Protein AF-A0A9D4ENW2-F1 (afdb_monomer_lite)

Sequence (87 aa):
MTKMLVICTTFFLLATAPISTYFVVESYLRPGYEESGNYLALAKRDLIWAACYLFGLSNYCVNFYLYTA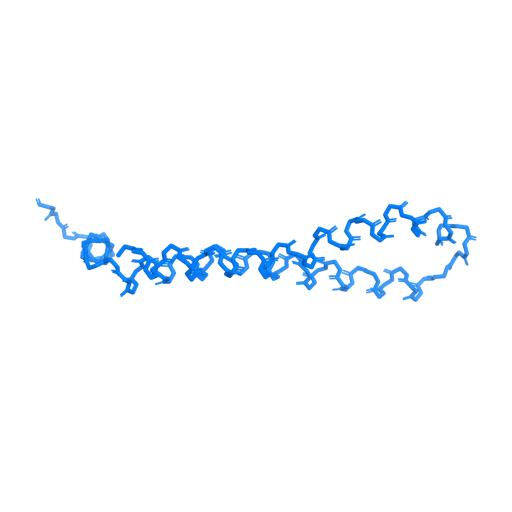TNDRFYKEFKALIHCQPR

Organism: Dreissena polymorpha (NCBI:txid45954)

Structure (mmCIF, N/CA/C/O backbone):
data_AF-A0A9D4ENW2-F1
#
_entry.id   AF-A0A9D4ENW2-F1
#
loop_
_atom_site.group_PDB
_atom_site.id
_atom_site.type_symbol
_atom_site.label_atom_id
_atom_site.label_alt_id
_atom_site.label_comp_id
_atom_site.label_asym_id
_atom_site.label_entity_id
_atom_site.label_seq_id
_atom_site.pdbx_PDB_ins_code
_atom_site.Cartn_x
_atom_site.Cartn_y
_atom_site.Cartn_z
_atom_site.occupancy
_atom_site.B_iso_or_equiv
_atom_site.auth_seq_id
_atom_site.auth_comp_id
_atom_site.auth_asym_id
_atom_site.auth_atom_id
_atom_site.pdbx_PDB_model_num
ATOM 1 N N . MET A 1 1 ? -10.247 -10.472 20.264 1.00 56.72 1 MET A N 1
ATOM 2 C CA . MET A 1 1 ? -8.785 -10.300 20.096 1.00 56.72 1 MET A CA 1
ATOM 3 C C . MET A 1 1 ? -8.241 -11.119 18.923 1.00 56.72 1 MET A C 1
ATOM 5 O O . MET A 1 1 ? -7.870 -10.512 17.931 1.00 56.72 1 MET A O 1
ATOM 9 N N . THR A 1 2 ? -8.272 -12.457 18.950 1.00 74.44 2 THR A N 1
ATOM 10 C CA . THR A 1 2 ? -7.676 -13.322 17.900 1.00 74.44 2 THR A CA 1
ATOM 11 C C . THR A 1 2 ? -8.242 -13.104 16.492 1.00 74.44 2 THR A C 1
ATOM 13 O O . THR A 1 2 ? -7.477 -13.000 15.543 1.00 74.44 2 THR A O 1
ATOM 16 N N . LYS A 1 3 ? -9.565 -12.954 16.342 1.00 74.81 3 LYS A N 1
ATOM 17 C CA . LYS A 1 3 ? -10.194 -12.723 15.025 1.00 74.81 3 LYS A CA 1
ATOM 18 C C . LYS A 1 3 ? -9.798 -11.380 14.391 1.00 74.81 3 LYS A C 1
ATOM 20 O O . LYS A 1 3 ? -9.556 -11.322 13.197 1.00 74.81 3 LYS A O 1
ATOM 25 N N . MET A 1 4 ? -9.682 -10.323 15.197 1.00 76.38 4 MET A N 1
ATOM 26 C CA . MET A 1 4 ? -9.291 -8.986 14.729 1.00 76.38 4 MET A CA 1
ATOM 27 C C . MET A 1 4 ? -7.851 -8.974 14.221 1.00 76.38 4 MET A C 1
ATOM 29 O O . MET A 1 4 ? -7.579 -8.443 13.151 1.00 76.38 4 MET A O 1
ATOM 33 N N . LEU A 1 5 ? -6.947 -9.608 14.979 1.00 80.00 5 LEU A N 1
ATOM 34 C CA . LEU A 1 5 ? -5.538 -9.698 14.620 1.00 80.00 5 LEU A CA 1
ATOM 35 C C . LEU A 1 5 ? -5.368 -10.412 13.277 1.00 80.00 5 LEU A C 1
ATOM 37 O O . LEU A 1 5 ? -4.673 -9.894 12.416 1.00 80.00 5 LEU A O 1
ATOM 41 N N . VAL A 1 6 ? -6.054 -11.545 13.085 1.00 83.12 6 VAL A N 1
ATOM 42 C CA . VAL A 1 6 ? -6.005 -12.320 11.835 1.00 83.12 6 VAL A CA 1
ATOM 43 C C . VAL A 1 6 ? -6.533 -11.514 10.648 1.00 83.12 6 VAL A C 1
ATOM 45 O O . VAL A 1 6 ? -5.941 -11.554 9.574 1.00 83.12 6 VAL A O 1
ATOM 48 N N . ILE A 1 7 ? -7.621 -10.757 10.819 1.00 82.56 7 ILE A N 1
ATOM 49 C CA . ILE A 1 7 ? -8.179 -9.942 9.731 1.00 82.56 7 ILE A CA 1
ATOM 50 C C . ILE A 1 7 ? -7.227 -8.791 9.377 1.00 82.56 7 ILE A C 1
ATOM 52 O O . ILE A 1 7 ? -6.919 -8.607 8.202 1.00 82.56 7 ILE A O 1
ATOM 56 N N . CYS A 1 8 ? -6.705 -8.065 10.372 1.00 82.75 8 CYS A N 1
ATOM 57 C CA . CYS A 1 8 ? -5.738 -6.986 10.151 1.00 82.75 8 CYS A CA 1
ATOM 58 C C . CYS A 1 8 ? -4.450 -7.489 9.488 1.00 82.75 8 CYS A C 1
ATOM 60 O O . CYS A 1 8 ? -3.976 -6.869 8.540 1.00 82.75 8 CYS A O 1
ATOM 62 N N . THR A 1 9 ? -3.888 -8.616 9.935 1.00 85.50 9 THR A N 1
ATOM 63 C CA . THR A 1 9 ? -2.664 -9.165 9.330 1.00 85.50 9 THR A CA 1
ATOM 64 C C . THR A 1 9 ? -2.903 -9.676 7.914 1.00 85.50 9 THR A C 1
ATOM 66 O O . THR A 1 9 ? -2.077 -9.433 7.036 1.00 85.50 9 THR A O 1
ATOM 69 N N . THR A 1 10 ? -4.042 -10.320 7.653 1.00 85.81 10 THR A N 1
ATOM 70 C CA . THR A 1 10 ? -4.393 -10.781 6.300 1.00 85.81 10 THR A CA 1
ATOM 71 C C . THR A 1 10 ? -4.576 -9.597 5.351 1.00 85.81 10 THR A C 1
ATOM 73 O O . THR A 1 10 ? -4.023 -9.596 4.252 1.00 85.81 10 THR A O 1
ATOM 76 N N . PHE A 1 11 ? -5.294 -8.557 5.783 1.00 84.81 11 PHE A N 1
ATOM 77 C CA . PHE A 1 11 ? -5.497 -7.356 4.974 1.00 84.81 11 PHE A CA 1
ATOM 78 C C . PHE A 1 11 ? -4.190 -6.585 4.758 1.00 84.81 11 PHE A C 1
ATOM 80 O O . PHE A 1 11 ? -3.926 -6.121 3.652 1.00 84.81 11 PHE A O 1
ATOM 87 N N . PHE A 1 12 ? -3.327 -6.524 5.775 1.00 87.06 12 PHE A N 1
ATOM 88 C CA . PHE A 1 12 ? -1.993 -5.940 5.666 1.00 87.06 12 PHE A CA 1
ATOM 89 C C . PHE A 1 12 ? -1.154 -6.635 4.589 1.00 87.06 12 PHE A C 1
ATOM 91 O O . PHE A 1 12 ? -0.557 -5.955 3.755 1.00 87.06 12 PHE A O 1
ATOM 98 N N . LEU A 1 13 ? -1.133 -7.971 4.565 1.00 88.19 13 LEU A N 1
ATOM 99 C CA . LEU A 1 13 ? -0.397 -8.730 3.550 1.00 88.19 13 LEU A CA 1
ATOM 100 C C . LEU A 1 13 ? -0.957 -8.484 2.147 1.00 88.19 13 LEU A C 1
ATOM 102 O O . LEU A 1 13 ? -0.192 -8.223 1.222 1.00 88.19 13 LEU A O 1
ATOM 106 N N . LEU A 1 14 ? -2.284 -8.497 1.996 1.00 87.38 14 LEU A N 1
ATOM 107 C CA . LEU A 1 14 ? -2.927 -8.217 0.713 1.00 87.38 14 LEU A CA 1
ATOM 108 C C . LEU A 1 14 ? -2.638 -6.795 0.229 1.00 87.38 14 LEU A C 1
ATOM 110 O O . LEU A 1 14 ? -2.357 -6.616 -0.949 1.00 87.38 14 LEU A O 1
ATOM 114 N N . ALA A 1 15 ? -2.656 -5.801 1.117 1.00 85.56 15 ALA A N 1
ATOM 115 C CA . ALA A 1 15 ? -2.416 -4.404 0.765 1.00 85.56 15 ALA A CA 1
ATOM 116 C C . ALA A 1 15 ? -0.945 -4.093 0.442 1.00 85.56 15 ALA A C 1
ATOM 118 O O . ALA A 1 15 ? -0.662 -3.226 -0.385 1.00 85.56 15 ALA A O 1
ATOM 119 N N . THR A 1 16 ? 0.002 -4.796 1.071 1.00 86.50 16 THR A N 1
ATOM 120 C CA . THR A 1 16 ? 1.449 -4.546 0.914 1.00 86.50 16 THR A CA 1
ATOM 121 C C . THR A 1 16 ? 2.122 -5.417 -0.154 1.00 86.50 16 THR A C 1
ATOM 123 O O . THR A 1 16 ? 3.160 -5.031 -0.703 1.00 86.50 16 THR A O 1
ATOM 126 N N . ALA A 1 17 ? 1.537 -6.560 -0.518 1.00 87.75 17 ALA A N 1
ATOM 127 C CA . ALA A 1 17 ? 2.059 -7.428 -1.577 1.00 87.75 17 ALA A CA 1
ATOM 128 C C . ALA A 1 17 ? 2.128 -6.756 -2.975 1.00 87.75 17 ALA A C 1
ATOM 130 O O . ALA A 1 17 ? 3.145 -6.904 -3.657 1.00 87.75 17 ALA A O 1
ATOM 131 N N . PRO A 1 18 ? 1.134 -5.965 -3.428 1.00 87.31 18 PRO A N 1
ATOM 132 C CA . PRO A 1 18 ? 1.176 -5.323 -4.743 1.00 87.31 18 PRO A CA 1
ATOM 133 C C . PRO A 1 18 ? 2.289 -4.282 -4.859 1.00 87.31 18 PRO A C 1
ATOM 135 O O . PRO A 1 18 ? 2.984 -4.222 -5.867 1.00 87.31 18 PRO A O 1
ATOM 138 N N . ILE A 1 19 ? 2.504 -3.477 -3.815 1.00 86.75 19 ILE A N 1
ATOM 139 C CA . ILE A 1 19 ? 3.534 -2.436 -3.859 1.00 86.75 19 ILE A CA 1
ATOM 140 C C . ILE A 1 19 ? 4.949 -3.015 -3.755 1.00 86.75 19 ILE A C 1
ATOM 142 O O . ILE A 1 19 ? 5.854 -2.562 -4.450 1.00 86.75 19 ILE A O 1
ATOM 146 N N . SER A 1 20 ? 5.140 -4.062 -2.950 1.00 87.69 20 SER A N 1
ATOM 147 C CA . SER A 1 20 ? 6.430 -4.757 -2.863 1.00 87.69 20 SER A CA 1
ATOM 148 C C . SER A 1 20 ? 6.786 -5.466 -4.172 1.00 87.69 20 SER A C 1
ATOM 150 O O . SER A 1 20 ? 7.909 -5.328 -4.651 1.00 87.69 20 SER A O 1
ATOM 152 N N . THR A 1 21 ? 5.830 -6.155 -4.801 1.00 87.75 21 THR A N 1
ATOM 153 C CA . THR A 1 21 ? 6.040 -6.768 -6.125 1.00 87.75 21 THR A CA 1
ATOM 154 C C . THR A 1 21 ? 6.304 -5.726 -7.209 1.00 87.75 21 THR A C 1
ATOM 156 O O . THR A 1 21 ? 7.198 -5.936 -8.028 1.00 87.75 21 THR A O 1
ATOM 159 N N . TYR A 1 22 ? 5.617 -4.579 -7.180 1.00 88.12 22 TYR A N 1
ATOM 160 C CA . TYR A 1 22 ? 5.899 -3.463 -8.085 1.00 88.12 22 TYR A CA 1
ATOM 161 C C . TYR A 1 22 ? 7.358 -2.987 -7.975 1.00 88.12 22 TYR A C 1
ATOM 163 O O . TYR A 1 22 ? 8.033 -2.892 -8.998 1.00 88.12 22 TYR A O 1
ATOM 171 N N . PHE A 1 23 ? 7.879 -2.762 -6.761 1.00 87.25 23 PHE A N 1
ATOM 172 C CA . PHE A 1 23 ? 9.274 -2.336 -6.566 1.00 87.25 23 PHE A CA 1
ATOM 173 C C . PHE A 1 23 ? 10.289 -3.361 -7.082 1.00 87.25 23 PHE A C 1
ATOM 175 O O . PHE A 1 23 ? 11.295 -2.989 -7.690 1.00 87.25 23 PHE A O 1
ATOM 182 N N . VAL A 1 24 ? 10.021 -4.653 -6.873 1.00 89.31 24 VAL A N 1
ATOM 183 C CA . VAL A 1 24 ? 10.874 -5.728 -7.397 1.00 89.31 24 VAL A CA 1
ATOM 184 C C . VAL A 1 24 ? 10.882 -5.684 -8.924 1.00 89.31 24 VAL A C 1
ATOM 186 O O . VAL A 1 24 ? 11.949 -5.621 -9.527 1.00 89.31 24 VAL A O 1
AT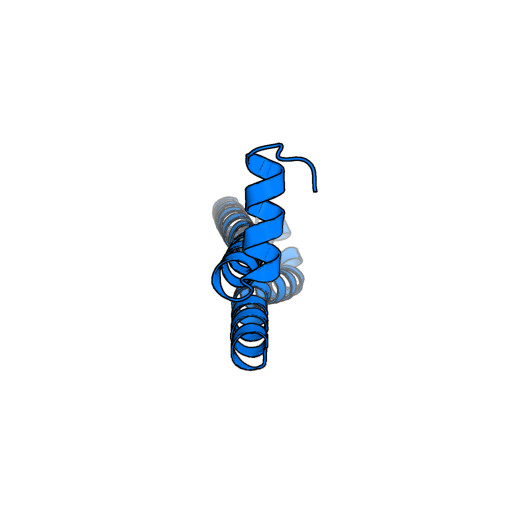OM 189 N N . VAL A 1 25 ? 9.711 -5.643 -9.559 1.00 87.44 25 VAL A N 1
ATOM 190 C CA . VAL A 1 25 ? 9.583 -5.595 -11.025 1.00 87.44 25 VAL A CA 1
ATOM 191 C C . VAL A 1 25 ? 10.230 -4.337 -11.611 1.00 87.44 25 VAL A C 1
ATOM 193 O O . VAL A 1 25 ? 10.935 -4.416 -12.618 1.00 87.44 25 VAL A O 1
ATOM 196 N N . GLU A 1 26 ? 10.045 -3.185 -10.969 1.00 84.75 26 GLU A N 1
ATOM 197 C CA . GLU A 1 26 ? 10.666 -1.928 -11.381 1.00 84.75 26 GLU A CA 1
ATOM 198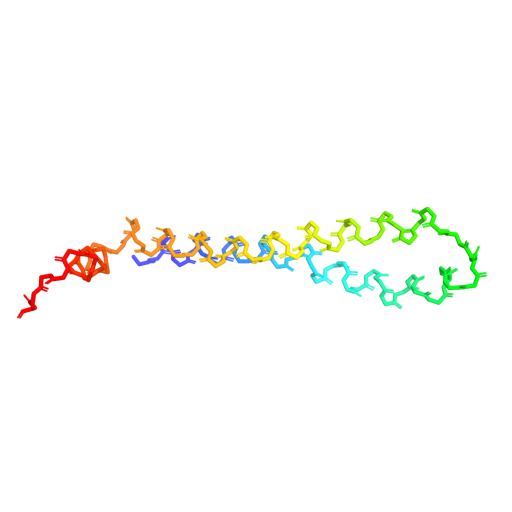 C C . GLU A 1 26 ? 12.195 -2.029 -11.373 1.00 84.75 26 GLU A C 1
ATOM 200 O O . GLU A 1 26 ? 12.828 -1.591 -12.333 1.00 84.75 26 GLU A O 1
ATOM 205 N N . SER A 1 27 ? 12.789 -2.661 -10.356 1.00 86.00 27 SER A N 1
ATOM 206 C CA . SER A 1 27 ? 14.247 -2.806 -10.257 1.00 86.00 27 SER A CA 1
ATOM 207 C C . SER A 1 27 ? 14.867 -3.570 -11.435 1.00 86.00 27 SER A C 1
ATOM 209 O O . SER A 1 27 ? 15.962 -3.224 -11.875 1.00 86.00 27 SER A O 1
ATOM 211 N N . TYR A 1 28 ? 14.144 -4.544 -12.002 1.00 84.88 28 TYR A N 1
ATOM 212 C CA . TYR A 1 28 ? 14.596 -5.313 -13.166 1.00 84.88 28 TYR A CA 1
ATOM 213 C C . TYR A 1 28 ? 14.331 -4.605 -14.496 1.00 84.88 28 TYR A C 1
ATOM 215 O O . TYR A 1 28 ? 15.142 -4.696 -15.415 1.00 84.88 28 TYR A O 1
ATOM 223 N N . LEU A 1 29 ? 13.192 -3.919 -14.627 1.00 81.81 29 LEU A N 1
ATOM 224 C CA . LEU A 1 29 ? 12.748 -3.366 -15.911 1.00 81.81 29 LEU A CA 1
ATOM 225 C C . LEU A 1 29 ? 13.213 -1.927 -16.164 1.00 81.81 29 LEU A C 1
ATOM 227 O O . LEU A 1 29 ? 13.209 -1.479 -17.311 1.00 81.81 29 LEU A O 1
ATOM 231 N N . ARG A 1 30 ? 13.618 -1.190 -15.123 1.00 72.75 30 ARG A N 1
ATOM 232 C CA . ARG A 1 30 ? 14.075 0.203 -15.234 1.00 72.75 30 ARG A CA 1
ATOM 233 C C . ARG A 1 30 ? 15.172 0.438 -16.289 1.00 72.75 30 ARG A C 1
ATOM 235 O O . ARG A 1 30 ? 14.956 1.339 -17.099 1.00 72.75 30 ARG A O 1
ATOM 242 N N . PRO A 1 31 ? 16.272 -0.343 -16.357 1.00 74.62 31 PRO A N 1
ATOM 243 C CA . PRO A 1 31 ? 17.319 -0.094 -17.352 1.00 74.62 31 PRO A CA 1
ATOM 244 C C . PRO A 1 31 ? 16.828 -0.282 -18.797 1.00 74.62 31 PRO A C 1
ATOM 246 O O . PRO A 1 31 ? 17.190 0.496 -19.670 1.00 74.62 31 PRO A O 1
ATOM 249 N N . GLY A 1 32 ? 15.939 -1.251 -19.051 1.00 72.19 32 GLY A N 1
ATOM 250 C CA . GLY A 1 32 ? 15.408 -1.498 -20.398 1.00 72.19 32 GLY A CA 1
ATOM 251 C C . GLY A 1 32 ? 14.397 -0.449 -20.874 1.00 72.19 32 GLY A C 1
ATOM 252 O O . GLY A 1 32 ? 14.283 -0.186 -22.071 1.00 72.19 32 GLY A O 1
ATOM 253 N N . TYR A 1 33 ? 13.660 0.182 -19.955 1.00 68.44 33 TYR A N 1
ATOM 254 C CA . TYR A 1 33 ? 12.684 1.209 -20.323 1.00 68.44 33 TYR A CA 1
ATOM 255 C C . TYR A 1 33 ? 13.320 2.560 -20.647 1.00 68.44 33 TYR A C 1
ATOM 257 O O . TYR A 1 33 ? 12.872 3.195 -21.604 1.00 68.44 33 TYR A O 1
ATOM 265 N N . GLU A 1 34 ? 14.344 2.973 -19.894 1.00 67.56 34 GLU A N 1
ATOM 266 C CA . GLU A 1 34 ? 15.052 4.241 -20.124 1.00 67.56 34 GLU A CA 1
ATOM 267 C C . GLU A 1 34 ? 15.762 4.258 -21.491 1.00 67.56 34 GLU A C 1
ATOM 269 O O . GLU A 1 34 ? 15.716 5.277 -22.177 1.00 67.56 34 GLU A O 1
ATOM 274 N N . GLU A 1 35 ? 16.300 3.123 -21.955 1.00 69.25 35 GLU A N 1
ATOM 275 C CA . GLU A 1 35 ? 16.893 3.016 -23.299 1.00 69.25 35 GLU A CA 1
ATOM 276 C C . GLU A 1 35 ? 15.857 3.000 -24.435 1.00 69.25 35 GLU A C 1
ATOM 278 O O . GLU A 1 35 ? 16.121 3.499 -25.527 1.00 69.25 35 GLU A O 1
ATOM 283 N N . SER A 1 36 ? 14.662 2.445 -24.204 1.00 70.50 36 SER A N 1
ATOM 284 C CA . SER A 1 36 ? 13.667 2.243 -25.272 1.00 70.50 36 SER A CA 1
ATOM 285 C C . SER A 1 36 ? 12.868 3.496 -25.663 1.00 70.50 36 SER A C 1
ATOM 287 O O . SER A 1 36 ? 12.122 3.455 -26.642 1.00 70.50 36 SER A O 1
ATOM 289 N N . GLY A 1 37 ? 12.953 4.590 -24.892 1.00 71.75 37 GLY A N 1
ATOM 290 C CA . GLY A 1 37 ? 12.205 5.832 -25.151 1.00 71.75 37 GLY A CA 1
ATOM 291 C C . GLY A 1 37 ? 10.676 5.668 -25.171 1.00 71.75 37 GLY A C 1
ATOM 292 O O . GLY A 1 37 ? 9.961 6.499 -25.726 1.00 71.75 37 GLY A O 1
ATOM 293 N N . ASN A 1 38 ? 10.146 4.579 -24.606 1.00 79.00 38 ASN A N 1
ATOM 294 C CA . ASN A 1 38 ? 8.761 4.164 -24.815 1.00 79.00 38 ASN A CA 1
ATOM 295 C C . ASN A 1 38 ? 7.808 4.823 -23.798 1.00 79.00 38 ASN A C 1
ATOM 297 O O . ASN A 1 38 ? 7.468 4.253 -22.756 1.00 79.00 38 ASN A O 1
ATOM 301 N N . TYR A 1 39 ? 7.352 6.039 -24.110 1.00 79.62 39 TYR A N 1
ATOM 302 C CA . TYR A 1 39 ? 6.531 6.885 -23.225 1.00 79.62 39 TYR A CA 1
ATOM 303 C C . TYR A 1 39 ? 5.230 6.213 -22.749 1.00 79.62 39 TYR A C 1
ATOM 305 O O . TYR A 1 39 ? 4.796 6.413 -21.614 1.00 79.62 39 TYR A O 1
ATOM 313 N N . LEU A 1 40 ? 4.621 5.368 -23.591 1.00 83.88 40 LEU 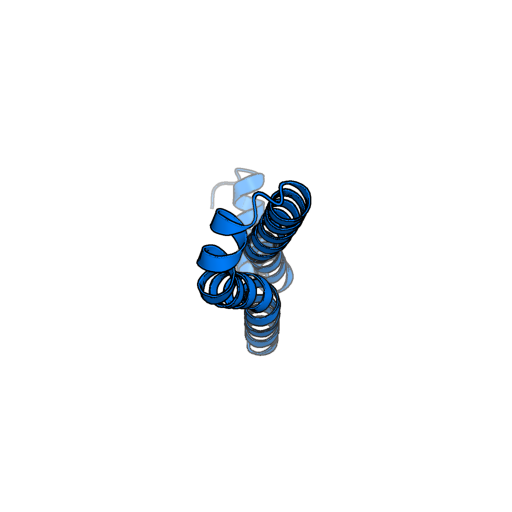A N 1
ATOM 314 C CA . LEU A 1 40 ? 3.396 4.636 -23.251 1.00 83.88 40 LEU A CA 1
ATOM 315 C C . LEU A 1 40 ? 3.619 3.645 -22.102 1.00 83.88 40 LEU A C 1
ATOM 317 O O . LEU A 1 40 ? 2.751 3.471 -21.246 1.00 83.88 40 LEU A O 1
ATOM 321 N N . ALA A 1 41 ? 4.767 2.972 -22.088 1.00 80.75 41 ALA A N 1
ATOM 322 C CA . ALA A 1 41 ? 5.070 1.995 -21.054 1.00 80.75 41 ALA A CA 1
ATOM 323 C C . ALA A 1 41 ? 5.411 2.672 -19.721 1.00 80.75 41 ALA A C 1
ATOM 325 O O . ALA A 1 41 ? 4.994 2.184 -18.671 1.00 80.75 41 ALA A O 1
ATOM 326 N N . LEU A 1 42 ? 6.070 3.835 -19.773 1.00 82.50 42 LEU A N 1
ATOM 327 C CA . LEU A 1 42 ? 6.319 4.671 -18.600 1.00 82.50 42 LEU A CA 1
ATOM 328 C C . LEU A 1 42 ? 5.000 5.129 -17.949 1.00 82.50 42 LEU A C 1
ATOM 330 O O . LEU A 1 42 ? 4.817 4.956 -16.748 1.00 82.50 42 LEU A O 1
ATOM 334 N N . ALA A 1 43 ? 4.046 5.622 -18.750 1.00 85.12 43 ALA A N 1
ATOM 335 C CA . ALA A 1 43 ? 2.742 6.077 -18.260 1.00 85.12 43 ALA A CA 1
ATOM 336 C C . ALA A 1 43 ? 1.902 4.942 -17.646 1.00 85.12 43 ALA A C 1
ATOM 338 O O . ALA A 1 43 ? 1.273 5.117 -16.603 1.00 85.12 43 ALA A O 1
ATOM 339 N N . LYS A 1 44 ? 1.918 3.746 -18.254 1.00 86.00 44 LYS A N 1
ATOM 340 C CA . LYS A 1 44 ? 1.265 2.558 -17.674 1.00 86.00 44 LYS A CA 1
ATOM 341 C C . LYS A 1 44 ? 1.867 2.192 -16.320 1.00 86.00 44 LYS A C 1
ATOM 343 O O . LYS A 1 44 ? 1.133 1.825 -15.407 1.00 86.00 44 LYS A O 1
ATOM 348 N N . ARG A 1 45 ? 3.190 2.293 -16.192 1.00 83.75 45 ARG A N 1
ATOM 349 C CA . ARG A 1 45 ? 3.905 1.992 -14.952 1.00 83.75 45 ARG A CA 1
ATOM 350 C C . ARG A 1 45 ? 3.525 2.963 -13.834 1.00 83.75 45 ARG A C 1
ATOM 352 O O . ARG A 1 45 ? 3.249 2.516 -12.727 1.00 83.75 45 ARG A O 1
ATOM 359 N N . ASP A 1 46 ? 3.441 4.253 -14.149 1.00 86.12 46 ASP A N 1
ATOM 360 C CA . ASP A 1 46 ? 3.057 5.300 -13.195 1.00 86.12 46 ASP A CA 1
ATOM 361 C C . ASP A 1 46 ? 1.620 5.111 -12.676 1.00 86.12 46 ASP A C 1
ATOM 363 O O . ASP A 1 46 ? 1.360 5.195 -11.476 1.00 86.12 46 ASP A O 1
ATOM 367 N N . LEU A 1 47 ? 0.694 4.713 -13.558 1.00 89.75 47 LEU A N 1
ATOM 368 C CA . LEU A 1 47 ? -0.669 4.352 -13.159 1.00 89.75 47 LEU A CA 1
ATOM 369 C C . LEU A 1 47 ? -0.697 3.138 -12.214 1.00 89.75 47 LEU A C 1
ATOM 371 O O . LEU A 1 47 ? -1.434 3.142 -11.227 1.00 89.75 47 LEU A O 1
ATOM 375 N N . ILE A 1 48 ? 0.101 2.101 -12.501 1.00 88.94 48 ILE A N 1
ATOM 376 C CA . ILE A 1 48 ? 0.203 0.910 -11.642 1.00 88.94 48 ILE A CA 1
ATOM 377 C C . ILE A 1 48 ? 0.790 1.292 -10.281 1.00 88.94 48 ILE A C 1
ATOM 379 O O . ILE A 1 48 ? 0.257 0.870 -9.255 1.00 88.94 48 ILE A O 1
ATOM 383 N N . TRP A 1 49 ? 1.833 2.123 -10.256 1.00 88.88 49 TRP A N 1
ATOM 384 C CA . TRP A 1 49 ? 2.415 2.627 -9.014 1.00 88.88 49 TRP A CA 1
ATOM 385 C C . TRP A 1 49 ? 1.381 3.374 -8.174 1.00 88.88 49 TRP A C 1
ATOM 387 O O . TRP A 1 49 ? 1.195 3.043 -7.002 1.00 88.88 49 TRP A O 1
ATOM 397 N N . ALA A 1 50 ? 0.657 4.318 -8.780 1.00 89.38 50 ALA A N 1
ATOM 398 C CA . ALA A 1 50 ? -0.378 5.087 -8.100 1.00 89.38 50 ALA A CA 1
ATOM 399 C C . ALA A 1 50 ? -1.474 4.176 -7.522 1.00 89.38 50 ALA A C 1
ATOM 401 O O . ALA A 1 50 ? -1.877 4.342 -6.368 1.00 89.38 50 ALA A O 1
ATOM 402 N N . ALA A 1 51 ? -1.915 3.168 -8.280 1.00 89.81 51 ALA A N 1
ATOM 403 C CA . ALA A 1 51 ? -2.899 2.195 -7.814 1.00 89.81 51 ALA A CA 1
ATOM 404 C C . ALA A 1 51 ? -2.376 1.359 -6.632 1.00 89.81 51 ALA A C 1
ATOM 406 O O . ALA A 1 51 ? -3.062 1.235 -5.615 1.00 89.81 51 ALA A O 1
ATOM 407 N N . CYS A 1 52 ? -1.153 0.826 -6.721 1.00 89.50 52 CYS A N 1
ATOM 408 C CA . CYS A 1 52 ? -0.525 0.066 -5.637 1.00 89.50 52 CYS A CA 1
ATOM 409 C C . CYS A 1 52 ? -0.305 0.925 -4.384 1.00 89.50 52 CYS A C 1
ATOM 411 O O . CYS A 1 52 ? -0.499 0.447 -3.265 1.00 89.50 52 CYS A O 1
ATOM 413 N N . TYR A 1 53 ? 0.062 2.193 -4.562 1.00 87.56 53 TYR A N 1
ATOM 414 C CA . TYR A 1 53 ? 0.277 3.139 -3.473 1.00 87.56 53 TYR A CA 1
ATOM 415 C C . TYR A 1 53 ? -1.025 3.464 -2.734 1.00 87.56 53 TYR A C 1
ATOM 417 O O . TYR A 1 53 ? -1.086 3.361 -1.506 1.00 87.56 53 TYR A O 1
ATOM 425 N N . LEU A 1 54 ? -2.098 3.768 -3.471 1.00 88.25 54 LEU A N 1
ATOM 426 C CA . LEU A 1 54 ? -3.428 3.991 -2.895 1.00 88.25 54 LEU A CA 1
ATOM 427 C C . LEU A 1 54 ? -3.957 2.742 -2.183 1.00 88.25 54 LEU A C 1
ATOM 429 O O . LEU A 1 54 ? -4.556 2.843 -1.110 1.00 88.25 54 LEU A O 1
ATOM 433 N N . PHE A 1 55 ? -3.695 1.558 -2.737 1.00 86.56 55 PHE A N 1
ATOM 434 C CA . PHE A 1 55 ? -4.069 0.300 -2.103 1.00 86.56 55 PHE A CA 1
ATOM 435 C C . PHE A 1 55 ? -3.318 0.082 -0.781 1.00 86.56 55 PHE A C 1
ATOM 437 O O . PHE A 1 55 ? -3.938 -0.258 0.228 1.00 86.56 55 PHE A O 1
ATOM 444 N N . GLY A 1 56 ? -2.019 0.387 -0.738 1.00 86.12 56 GLY A N 1
ATOM 445 C CA . GLY A 1 56 ? -1.235 0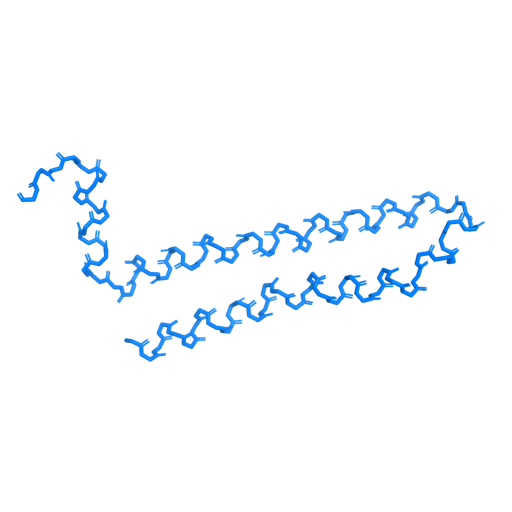.389 0.498 1.00 86.12 56 GLY A CA 1
ATOM 446 C C . GLY A 1 56 ? -1.773 1.371 1.545 1.00 86.12 56 GLY A C 1
ATOM 447 O O . GLY A 1 56 ? -1.900 1.009 2.715 1.00 86.12 56 GLY A O 1
ATOM 448 N N . LEU A 1 57 ? -2.167 2.582 1.135 1.00 85.56 57 LEU A N 1
ATOM 449 C CA . LEU A 1 57 ? -2.768 3.576 2.034 1.00 85.56 57 LEU A CA 1
ATOM 450 C C . LEU A 1 57 ? -4.127 3.135 2.593 1.00 85.56 57 LEU A C 1
ATOM 452 O O . LEU A 1 57 ? -4.418 3.381 3.767 1.00 85.56 57 LEU A O 1
ATOM 456 N N . SER A 1 58 ? -4.936 2.437 1.792 1.00 85.69 58 SER A N 1
ATOM 457 C CA . SER A 1 58 ? -6.246 1.929 2.221 1.00 85.69 58 SER A CA 1
ATOM 458 C C . SER A 1 58 ? -6.155 1.010 3.448 1.00 85.69 58 SER A C 1
ATOM 460 O O . SER A 1 58 ? -7.076 0.973 4.265 1.00 85.69 58 SER A O 1
ATOM 462 N N . ASN A 1 59 ? -5.012 0.346 3.645 1.00 86.56 59 ASN A N 1
ATOM 463 C CA . ASN A 1 59 ? -4.725 -0.476 4.817 1.00 86.56 59 ASN A CA 1
ATOM 464 C C . ASN A 1 59 ? -4.856 0.303 6.134 1.00 86.56 59 ASN A C 1
ATOM 466 O O . ASN A 1 59 ? -5.412 -0.210 7.103 1.00 86.56 59 ASN A O 1
ATOM 470 N N . TYR A 1 60 ? -4.400 1.558 6.182 1.00 83.38 60 TYR A N 1
ATOM 471 C CA . TYR A 1 60 ? -4.529 2.384 7.386 1.00 83.38 60 TYR A CA 1
ATOM 472 C C . TYR A 1 60 ? -5.998 2.682 7.705 1.00 83.38 60 TYR A C 1
ATOM 474 O O . TYR A 1 60 ? -6.415 2.560 8.858 1.00 83.38 60 TYR A O 1
ATOM 482 N N . CYS A 1 61 ? -6.800 2.998 6.684 1.00 84.12 61 CYS A N 1
ATOM 483 C CA . CYS A 1 61 ? -8.235 3.241 6.835 1.00 84.12 61 CYS A CA 1
ATOM 484 C C . CYS A 1 61 ? -8.985 1.982 7.288 1.00 84.12 61 CYS A C 1
ATOM 486 O O . CYS A 1 61 ? -9.810 2.042 8.200 1.00 84.12 61 CYS A O 1
ATOM 488 N N . VAL A 1 62 ? -8.680 0.833 6.683 1.00 84.44 62 VAL A N 1
ATOM 489 C CA . VAL A 1 62 ? -9.326 -0.443 7.014 1.00 84.44 62 VAL A CA 1
ATOM 490 C C . VAL A 1 62 ? -8.935 -0.913 8.411 1.00 84.44 62 VAL A C 1
ATOM 492 O O . VAL A 1 62 ? -9.802 -1.354 9.164 1.00 84.44 62 VAL A O 1
ATOM 495 N N . ASN A 1 63 ? -7.673 -0.740 8.811 1.00 85.25 63 ASN A N 1
ATOM 496 C CA . ASN A 1 63 ? -7.252 -1.008 10.183 1.00 85.25 63 ASN A CA 1
ATOM 497 C C . ASN A 1 63 ? -8.023 -0.131 11.170 1.00 85.25 63 ASN A C 1
ATOM 499 O O . ASN A 1 63 ? -8.607 -0.660 12.113 1.00 85.25 63 ASN A O 1
ATOM 503 N N . PHE A 1 64 ? -8.109 1.181 10.933 1.00 83.50 64 PHE A N 1
ATOM 504 C CA . PHE A 1 64 ? -8.884 2.082 11.789 1.00 83.50 64 PHE A CA 1
ATOM 505 C C . PHE A 1 64 ? -10.356 1.653 11.916 1.00 83.50 64 PHE A C 1
ATOM 507 O O . PHE A 1 64 ? -10.904 1.608 13.024 1.00 83.50 64 PHE A O 1
ATOM 514 N N . TYR A 1 65 ? -10.983 1.266 10.803 1.00 83.75 65 TYR A N 1
ATOM 515 C CA . TYR A 1 65 ? -12.346 0.740 10.802 1.00 83.75 65 TYR A CA 1
ATOM 516 C C . TYR A 1 65 ? -12.467 -0.554 11.623 1.00 83.75 65 TYR A C 1
ATOM 518 O O . TYR A 1 65 ? -13.354 -0.667 12.467 1.00 83.75 65 TYR A O 1
ATOM 526 N N . LEU A 1 66 ? -11.545 -1.504 11.445 1.00 81.38 66 LEU A N 1
ATOM 527 C CA . LEU A 1 66 ? -11.526 -2.774 12.178 1.00 81.38 66 LEU A CA 1
ATOM 528 C C . LEU A 1 66 ? -11.340 -2.583 13.687 1.00 81.38 66 LEU A C 1
ATOM 530 O O . LEU A 1 66 ? -12.033 -3.241 14.469 1.00 81.38 66 LEU A O 1
ATOM 534 N N . TYR A 1 67 ? -10.453 -1.676 14.108 1.00 79.81 67 TYR A N 1
ATOM 535 C CA . TYR A 1 67 ? -10.275 -1.331 15.523 1.00 79.81 67 TYR A CA 1
ATOM 536 C C . TYR A 1 67 ? -11.555 -0.733 16.113 1.00 79.81 67 TYR A C 1
ATOM 538 O O . TYR A 1 67 ? -11.971 -1.128 17.201 1.00 79.81 67 TYR A O 1
ATOM 546 N N . THR A 1 68 ? -12.208 0.163 15.373 1.00 80.81 68 THR A N 1
ATOM 547 C CA . THR A 1 68 ? -13.482 0.780 15.767 1.00 80.81 68 THR A CA 1
ATOM 548 C C . THR A 1 68 ? -14.615 -0.247 15.870 1.00 80.81 68 THR A C 1
ATOM 550 O O . THR A 1 68 ? -15.384 -0.214 16.823 1.00 80.81 68 THR A O 1
ATOM 553 N N . ALA A 1 69 ? -14.705 -1.186 14.927 1.00 79.31 69 ALA A N 1
ATOM 554 C CA . ALA A 1 69 ? -15.782 -2.176 14.875 1.00 79.31 69 ALA A CA 1
ATOM 555 C C . ALA A 1 69 ? -15.611 -3.331 15.876 1.00 79.31 69 ALA A C 1
ATOM 557 O O . ALA A 1 69 ? -16.596 -3.921 16.311 1.00 79.31 69 ALA A O 1
ATOM 558 N N . THR A 1 70 ? -14.370 -3.686 16.225 1.00 79.25 70 THR A N 1
ATOM 559 C CA . THR A 1 70 ? -14.091 -4.898 17.018 1.00 79.25 70 THR A CA 1
ATOM 560 C C . THR A 1 70 ? -13.752 -4.603 18.479 1.00 79.25 70 THR A C 1
ATOM 562 O O . THR A 1 70 ? -13.779 -5.513 19.310 1.00 79.25 70 THR A O 1
ATOM 565 N N . ASN A 1 71 ? -13.402 -3.358 18.814 1.00 80.94 71 ASN A N 1
ATOM 566 C CA . ASN A 1 71 ? -13.037 -2.961 20.169 1.00 80.94 71 ASN A CA 1
ATOM 567 C C . ASN A 1 71 ? -13.993 -1.885 20.702 1.00 80.94 71 ASN A C 1
ATOM 569 O O . ASN A 1 71 ? -13.774 -0.689 20.517 1.00 80.94 71 ASN A O 1
ATOM 573 N N . ASP A 1 72 ? -15.013 -2.320 21.446 1.00 80.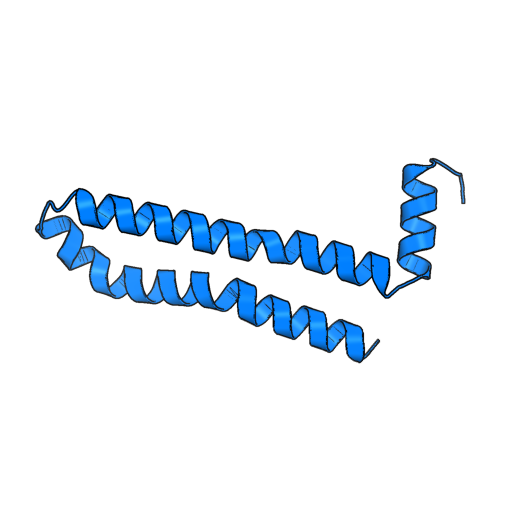31 72 ASP A N 1
ATOM 574 C CA . ASP A 1 72 ? -16.016 -1.435 22.054 1.00 80.31 72 ASP A CA 1
ATOM 575 C C . ASP A 1 72 ? -15.414 -0.368 22.974 1.00 80.31 72 ASP A C 1
ATOM 577 O O . ASP A 1 72 ? -15.957 0.731 23.089 1.00 80.31 72 ASP A O 1
ATOM 581 N N . ARG A 1 73 ? -14.289 -0.661 23.639 1.00 80.81 73 ARG A N 1
ATOM 582 C CA . ARG A 1 73 ? -13.604 0.328 24.482 1.00 80.81 73 ARG A CA 1
ATOM 583 C C . ARG A 1 73 ? -13.012 1.444 23.628 1.00 80.81 73 ARG A C 1
ATOM 585 O O . ARG A 1 73 ? -13.207 2.613 23.944 1.00 80.81 73 ARG A O 1
ATOM 592 N N . PHE A 1 74 ? -12.337 1.081 22.539 1.00 80.38 74 PHE A N 1
ATOM 593 C CA . PHE A 1 74 ? -11.790 2.049 21.589 1.00 80.38 74 PHE A CA 1
ATOM 594 C C . PHE A 1 74 ? -12.906 2.873 20.937 1.00 80.38 74 PHE A C 1
ATOM 596 O O . PHE A 1 74 ? -12.808 4.094 20.882 1.00 80.38 74 PHE A O 1
ATOM 603 N N . TYR A 1 75 ? -14.006 2.229 20.537 1.00 82.56 75 TYR A N 1
ATOM 604 C CA . TYR A 1 75 ? -15.177 2.913 19.989 1.00 82.56 75 TYR A CA 1
ATOM 605 C C . TYR A 1 75 ? -15.788 3.926 20.966 1.00 82.56 75 TYR A C 1
ATOM 607 O O . TYR A 1 75 ? -16.072 5.059 20.579 1.00 82.56 75 TYR A O 1
ATOM 615 N N . LYS A 1 76 ? -15.966 3.552 22.240 1.00 83.69 76 LYS A N 1
ATOM 616 C CA . LYS A 1 76 ? -16.506 4.455 23.270 1.00 83.69 76 LYS A CA 1
ATOM 617 C C . LYS A 1 76 ? -15.597 5.657 23.514 1.00 83.69 76 LYS A C 1
ATOM 619 O O . LYS A 1 76 ? -16.101 6.774 23.589 1.00 83.69 76 LYS A O 1
ATOM 624 N N . GLU A 1 77 ? -14.283 5.449 23.593 1.00 84.56 77 GLU A N 1
ATOM 625 C CA . GLU A 1 77 ? -13.323 6.548 23.749 1.00 84.56 77 GLU A CA 1
ATOM 626 C C . GLU A 1 77 ? -13.284 7.457 22.514 1.00 84.56 77 GLU A C 1
ATOM 628 O O . GLU A 1 77 ? -13.311 8.678 22.654 1.00 84.56 77 GLU A O 1
ATOM 633 N N . PHE A 1 78 ? -13.308 6.886 21.308 1.00 84.62 78 PHE A N 1
ATOM 634 C CA . PHE A 1 78 ? -13.366 7.646 20.059 1.00 84.62 78 PHE A CA 1
ATOM 635 C C . PHE A 1 78 ? -14.655 8.473 19.944 1.00 84.62 78 PHE A C 1
ATOM 637 O O . PHE A 1 78 ? -14.618 9.650 19.587 1.00 84.62 78 PHE A O 1
ATOM 644 N N . LYS A 1 79 ? -15.799 7.891 20.315 1.00 84.94 79 LYS A N 1
ATOM 645 C CA . LYS A 1 79 ? -17.091 8.586 20.341 1.00 84.94 79 LYS A CA 1
ATOM 646 C C . LYS A 1 79 ? -17.115 9.715 21.375 1.00 84.94 79 LYS A C 1
ATOM 648 O O . LYS A 1 79 ? -17.650 10.780 21.081 1.00 84.94 79 LYS A O 1
ATOM 653 N N . ALA A 1 80 ? -16.525 9.506 22.554 1.00 85.81 80 ALA A N 1
ATOM 654 C CA . ALA A 1 80 ? -16.385 10.551 23.568 1.00 85.81 80 ALA A CA 1
ATOM 655 C C . ALA A 1 80 ? -15.501 11.711 23.076 1.00 85.81 80 ALA A C 1
ATOM 657 O O . ALA A 1 80 ? -15.853 12.870 23.285 1.00 85.81 80 ALA A O 1
ATOM 658 N N . LEU A 1 81 ? -14.415 11.400 22.356 1.00 85.75 81 LEU A N 1
ATOM 659 C CA . LEU A 1 81 ? -13.540 12.375 21.695 1.00 85.75 81 LEU A CA 1
ATOM 660 C C . LEU A 1 81 ? -14.281 13.208 20.640 1.00 85.75 81 LEU A C 1
ATOM 662 O O . LEU A 1 81 ? -14.177 14.430 20.663 1.00 85.75 81 LEU A O 1
ATOM 666 N N . ILE A 1 82 ? -15.059 12.576 19.753 1.00 86.12 82 ILE A N 1
ATOM 667 C CA . ILE A 1 82 ? -15.847 13.291 18.729 1.00 86.12 82 ILE A CA 1
ATOM 668 C C . ILE A 1 82 ? -16.918 14.179 19.367 1.00 86.12 82 ILE A C 1
ATOM 670 O O . ILE A 1 82 ? -17.157 15.291 18.905 1.00 86.12 82 ILE A O 1
ATOM 674 N N . HIS A 1 83 ? -17.580 13.693 20.417 1.00 86.44 83 HIS A N 1
ATOM 675 C CA . HIS A 1 83 ? -18.620 14.450 21.113 1.00 86.44 83 HIS A CA 1
ATOM 676 C C . HIS A 1 83 ? -18.070 15.451 22.140 1.00 86.44 83 HIS A C 1
ATOM 678 O O . HIS A 1 83 ? -18.868 16.091 22.823 1.00 86.44 83 HIS A O 1
ATOM 684 N N . CYS A 1 84 ? -16.744 15.591 22.271 1.00 75.81 84 CYS A N 1
ATOM 685 C CA . CYS A 1 84 ? -16.088 16.438 23.272 1.00 75.81 84 CYS A CA 1
ATOM 686 C C . CYS A 1 84 ? -16.634 16.235 24.700 1.00 75.81 84 CYS A C 1
ATOM 688 O O . CYS A 1 84 ? -16.699 17.187 25.479 1.00 75.81 84 CYS A O 1
ATOM 690 N N . GLN A 1 85 ? -17.051 15.014 25.057 1.00 66.75 85 GLN A N 1
ATOM 691 C CA . GLN A 1 85 ? -17.511 14.741 26.418 1.00 66.75 85 GLN A CA 1
ATOM 692 C C . GLN A 1 85 ? -16.298 14.534 27.338 1.00 66.75 85 GLN A C 1
ATOM 694 O O . GLN A 1 85 ? -15.472 13.661 27.049 1.00 66.75 85 GLN A O 1
ATOM 699 N N . PRO A 1 86 ? -16.165 15.313 28.430 1.00 60.91 86 PRO A N 1
ATOM 700 C CA . PRO A 1 86 ? -15.092 15.108 29.392 1.00 60.91 86 PRO A CA 1
ATOM 701 C C . PRO A 1 86 ? -15.255 13.738 30.066 1.00 60.91 86 PRO A C 1
ATOM 703 O O . PRO A 1 86 ? -16.373 13.328 30.382 1.00 60.91 86 PRO A O 1
ATOM 706 N N . ARG A 1 87 ? -14.129 13.028 30.205 1.00 56.62 87 ARG A N 1
ATOM 707 C CA . ARG A 1 87 ? -14.020 11.736 30.899 1.00 56.62 87 ARG A CA 1
ATOM 708 C C . ARG A 1 87 ? -14.430 11.838 32.363 1.00 56.62 87 ARG A C 1
ATOM 710 O O . ARG A 1 87 ? -14.073 12.860 32.989 1.00 56.62 87 ARG A O 1
#

Foldseek 3Di:
DVVLVVVLVVLLCVLQVQLVVLVVVCVVCVVVCVVVVDVVVVVVSVVSNVVSVVSNVVSVVVNVVSCCVPPVVVVVVVVCVVVVPDD

Secondary structure (DSSP, 8-state):
-HHHHHHHHHHHHHHHHHHHHHHHHHHHHHHHHHHHT-HHHHHHHHHHHHHHHHHHHHHHHHHHHHHHHH-HHHHHHHHHHHTT---

Radius of gyration: 19.63 Å; chains: 1; bounding box: 36×30×56 Å

pLDDT: mean 82.03, std 7.08, range [56.62, 89.81]